Protein AF-A0A0F5VK38-F1 (afdb_monomer)

Radius of gyration: 15.48 Å; Cα contacts (8 Å, |Δi|>4): 138; chains: 1; bounding box: 38×26×50 Å

Sequence (100 aa):
SNEKLTSRRQIIAAGGPAANAAAAFSHLGGAARLLTAIGSHPLGLGATADLHRLGVTVADLTPDWAEPPAVSSIMVTASTGERAVASTNATGHRVSPPDD

pLDDT: mean 92.75, std 7.46, range [65.0, 98.69]

Mean predicted aligned error: 3.99 Å

Structure (mmCIF, N/CA/C/O backbone):
data_AF-A0A0F5VK38-F1
#
_entry.id   AF-A0A0F5VK38-F1
#
loop_
_atom_site.group_PDB
_atom_site.id
_atom_site.type_symbol
_atom_site.label_atom_id
_atom_site.label_alt_id
_atom_site.label_comp_id
_atom_site.label_asym_id
_atom_site.label_entity_id
_atom_site.label_seq_id
_atom_site.pdbx_PDB_ins_code
_atom_site.Cartn_x
_atom_site.Cartn_y
_atom_site.Cartn_z
_atom_site.occupancy
_atom_site.B_iso_or_equiv
_atom_site.auth_seq_id
_atom_site.auth_comp_id
_atom_site.auth_asym_id
_atom_site.auth_atom_id
_atom_site.pdbx_PDB_model_num
ATOM 1 N N . SER A 1 1 ? -7.676 14.476 27.945 1.00 73.44 1 SER A N 1
ATOM 2 C CA . SER A 1 1 ? -6.874 13.598 28.824 1.00 73.44 1 SER A CA 1
ATOM 3 C C . SER A 1 1 ? -6.034 12.682 27.954 1.00 73.44 1 SER A C 1
ATOM 5 O O . SER A 1 1 ? -6.420 12.428 26.820 1.00 73.44 1 SER A O 1
ATOM 7 N N . ASN A 1 2 ? -4.895 12.206 28.459 1.00 85.69 2 ASN A N 1
ATOM 8 C CA . ASN A 1 2 ? -4.139 11.139 27.802 1.00 85.69 2 ASN A CA 1
ATOM 9 C C . ASN A 1 2 ? -4.721 9.796 28.248 1.00 85.69 2 ASN A C 1
ATOM 11 O O . ASN A 1 2 ? -4.932 9.599 29.443 1.00 85.69 2 ASN A O 1
ATOM 15 N N . GLU A 1 3 ? -4.961 8.883 27.311 1.00 88.50 3 GLU A N 1
ATOM 16 C CA . GLU A 1 3 ? -5.530 7.565 27.596 1.00 88.50 3 GLU A CA 1
ATOM 17 C C . GLU A 1 3 ? -4.707 6.470 26.922 1.00 88.50 3 GLU A C 1
ATOM 19 O O . GLU A 1 3 ? -4.252 6.615 25.787 1.00 88.50 3 GLU A O 1
ATOM 24 N N . LYS A 1 4 ? -4.507 5.360 27.637 1.00 89.44 4 LYS A N 1
ATOM 25 C CA . LYS A 1 4 ? -3.890 4.155 27.085 1.00 89.44 4 LYS A CA 1
ATOM 26 C C . LYS A 1 4 ? -5.000 3.228 26.608 1.00 89.44 4 LYS A C 1
ATOM 28 O O . LYS A 1 4 ? -5.774 2.729 27.417 1.00 89.44 4 LYS A O 1
ATOM 33 N N . LEU A 1 5 ? -5.039 2.972 25.307 1.00 89.81 5 LEU A N 1
ATOM 34 C CA . LEU A 1 5 ? -6.011 2.078 24.685 1.00 89.81 5 LEU A CA 1
ATOM 35 C C . LEU A 1 5 ? -5.336 0.768 24.264 1.00 89.81 5 LEU A C 1
ATOM 37 O O . LEU A 1 5 ? -4.179 0.759 23.844 1.00 89.81 5 LEU A O 1
ATOM 41 N N . THR A 1 6 ? -6.070 -0.341 24.351 1.00 93.25 6 THR A N 1
ATOM 42 C CA . THR A 1 6 ? -5.641 -1.650 23.837 1.00 93.25 6 THR A CA 1
ATOM 43 C C . THR A 1 6 ? -6.381 -1.945 22.538 1.00 93.25 6 THR A C 1
ATOM 45 O O . THR A 1 6 ? -7.611 -1.907 22.498 1.00 93.25 6 THR A O 1
ATOM 48 N N . SER A 1 7 ? -5.647 -2.243 21.464 1.00 94.50 7 SER A N 1
ATOM 49 C CA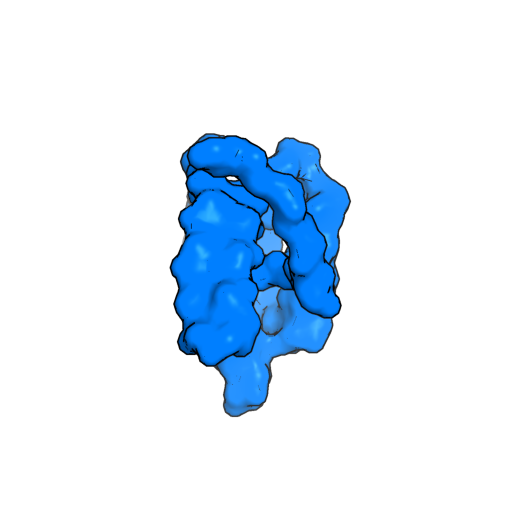 . SER A 1 7 ? -6.246 -2.602 20.177 1.00 94.50 7 SER A CA 1
ATOM 50 C C . SER A 1 7 ? -6.741 -4.052 20.176 1.00 94.50 7 SER A C 1
ATOM 52 O O . SER A 1 7 ? -6.164 -4.931 20.813 1.00 94.50 7 SER A O 1
ATOM 54 N N . ARG A 1 8 ? -7.820 -4.324 19.428 1.00 96.31 8 ARG A N 1
ATOM 55 C CA . ARG A 1 8 ? -8.334 -5.696 19.229 1.00 96.31 8 ARG A CA 1
ATOM 56 C C . ARG A 1 8 ? -7.462 -6.509 18.271 1.00 96.31 8 ARG A C 1
ATOM 58 O O . ARG A 1 8 ? -7.432 -7.731 18.347 1.00 96.31 8 ARG A O 1
ATOM 65 N N . ARG A 1 9 ? -6.814 -5.826 17.325 1.00 96.75 9 ARG A N 1
ATOM 66 C CA . ARG A 1 9 ? -5.956 -6.399 16.288 1.00 96.75 9 ARG A CA 1
ATOM 67 C C . ARG A 1 9 ? -4.951 -5.346 15.831 1.00 96.75 9 ARG A C 1
ATOM 69 O O . ARG A 1 9 ? -5.259 -4.155 15.840 1.00 96.75 9 ARG A O 1
ATOM 76 N N . GLN A 1 10 ? -3.791 -5.806 15.377 1.00 96.69 10 GLN A N 1
ATOM 77 C CA . GLN A 1 10 ? -2.804 -5.006 14.662 1.00 96.69 10 GLN A CA 1
ATOM 78 C C . GLN A 1 10 ? -2.554 -5.614 13.278 1.00 96.69 10 GLN A C 1
ATOM 80 O O . GLN A 1 10 ? -2.560 -6.836 13.121 1.00 96.69 10 GLN A O 1
ATOM 85 N N . ILE A 1 11 ? -2.370 -4.756 12.277 1.00 95.81 11 ILE A N 1
ATOM 86 C CA . ILE A 1 11 ? -2.008 -5.131 10.908 1.00 95.81 11 ILE A CA 1
ATOM 87 C C . ILE A 1 11 ? -0.888 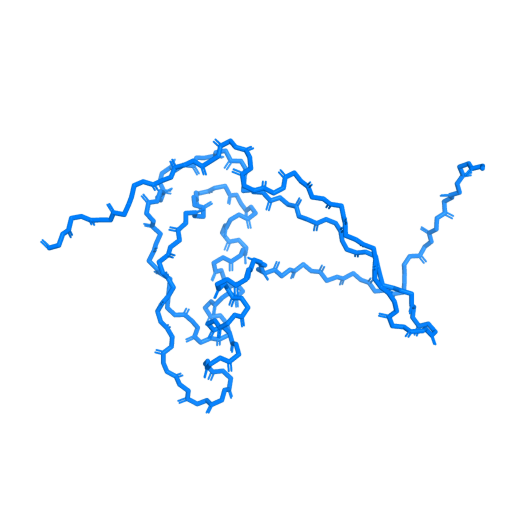-4.194 10.470 1.00 95.81 11 ILE A C 1
ATOM 89 O O . ILE A 1 11 ? -0.948 -2.996 10.744 1.00 95.81 11 ILE A O 1
ATOM 93 N N . ILE A 1 12 ? 0.108 -4.748 9.789 1.00 95.38 12 ILE A N 1
ATOM 94 C CA . ILE A 1 12 ? 1.141 -4.000 9.078 1.00 95.38 12 ILE A CA 1
ATOM 95 C C . ILE A 1 12 ? 0.991 -4.382 7.609 1.00 95.38 12 ILE A C 1
ATOM 97 O O . ILE A 1 12 ? 0.883 -5.568 7.301 1.00 95.38 12 ILE A O 1
ATOM 101 N N . ALA A 1 13 ? 0.915 -3.387 6.734 1.00 96.38 13 ALA A N 1
ATOM 102 C CA . ALA A 1 13 ? 0.696 -3.578 5.308 1.00 96.38 13 ALA A CA 1
ATOM 103 C C . ALA A 1 13 ? 1.379 -2.461 4.518 1.00 96.38 13 ALA A C 1
ATOM 105 O O . ALA A 1 13 ? 1.596 -1.363 5.049 1.00 96.38 13 ALA A O 1
ATOM 106 N N . ALA A 1 14 ? 1.674 -2.734 3.249 1.00 96.31 14 ALA A N 1
ATOM 107 C CA . ALA A 1 14 ? 2.044 -1.688 2.309 1.00 96.31 14 ALA A CA 1
ATOM 108 C C . ALA A 1 14 ? 0.889 -0.683 2.163 1.00 96.31 14 ALA A C 1
ATOM 110 O O . ALA A 1 14 ? -0.289 -1.035 2.247 1.00 96.31 14 ALA A O 1
ATOM 111 N N . GLY A 1 15 ? 1.230 0.588 1.960 1.00 93.56 15 GLY A N 1
ATOM 112 C CA . GLY A 1 15 ? 0.252 1.666 1.884 1.00 93.56 15 GLY A CA 1
ATOM 113 C C . GLY A 1 15 ? 0.618 2.720 0.849 1.00 93.56 15 GLY A C 1
ATOM 114 O O . GLY A 1 15 ? 1.660 2.663 0.204 1.00 93.56 15 GLY A O 1
ATOM 115 N N . GLY A 1 16 ? -0.266 3.703 0.705 1.00 92.94 16 GLY A N 1
ATOM 116 C CA . GLY A 1 16 ? -0.163 4.760 -0.297 1.00 92.94 16 GLY A CA 1
ATOM 117 C C . GLY A 1 16 ? -1.149 4.554 -1.455 1.00 92.94 16 GLY A C 1
ATOM 118 O O . GLY A 1 16 ? -1.493 3.414 -1.775 1.00 92.94 16 GLY A O 1
ATOM 119 N N . PRO A 1 17 ? -1.634 5.637 -2.094 1.00 94.19 17 PRO A N 1
ATOM 120 C CA . PRO A 1 17 ? -2.668 5.535 -3.126 1.00 94.19 17 PRO A CA 1
ATOM 121 C C . PRO A 1 17 ? -2.299 4.598 -4.285 1.00 94.19 17 PRO A C 1
ATOM 123 O O . PRO A 1 17 ? -3.106 3.754 -4.664 1.00 94.19 17 PRO A O 1
ATOM 126 N N . ALA A 1 18 ? -1.068 4.697 -4.801 1.00 95.56 18 ALA A N 1
ATOM 127 C CA . ALA A 1 18 ? -0.604 3.872 -5.917 1.00 95.56 18 ALA A CA 1
ATOM 128 C C . ALA A 1 18 ? -0.458 2.387 -5.539 1.00 95.56 18 ALA A C 1
ATOM 130 O O . ALA A 1 18 ? -0.885 1.517 -6.294 1.00 95.56 18 ALA A O 1
ATOM 131 N N . ALA A 1 19 ? 0.070 2.094 -4.346 1.00 97.00 19 ALA A N 1
ATOM 132 C CA . ALA A 1 19 ? 0.177 0.733 -3.824 1.00 97.00 19 ALA A CA 1
ATOM 133 C C . ALA A 1 19 ? -1.203 0.075 -3.663 1.00 97.00 19 ALA A C 1
ATOM 135 O O . ALA A 1 19 ? -1.419 -1.043 -4.129 1.00 97.00 19 ALA A O 1
ATOM 136 N N . ASN A 1 20 ? -2.165 0.802 -3.085 1.00 97.50 20 ASN A N 1
ATOM 137 C CA . ASN A 1 20 ? -3.536 0.319 -2.918 1.00 97.50 20 ASN A CA 1
ATOM 138 C C . ASN A 1 20 ? -4.227 0.068 -4.267 1.00 97.50 20 ASN A C 1
ATOM 140 O O . ASN A 1 20 ? -4.918 -0.939 -4.419 1.00 97.50 20 ASN A O 1
ATOM 144 N N . ALA A 1 21 ? -4.030 0.952 -5.251 1.00 98.38 21 ALA A N 1
ATOM 145 C CA . ALA A 1 21 ? -4.577 0.777 -6.596 1.00 98.38 21 ALA A CA 1
ATOM 146 C C . ALA A 1 21 ? -3.982 -0.452 -7.305 1.00 98.38 21 ALA A C 1
ATOM 148 O O . ALA A 1 21 ? -4.727 -1.244 -7.878 1.00 98.38 21 ALA A O 1
ATOM 149 N N . ALA A 1 22 ? -2.663 -0.652 -7.217 1.00 98.56 22 ALA A N 1
ATOM 150 C CA . ALA A 1 22 ? -1.983 -1.815 -7.786 1.00 98.56 22 ALA A CA 1
ATOM 151 C C . ALA A 1 22 ? -2.462 -3.133 -7.153 1.00 98.56 22 ALA A C 1
ATOM 153 O O . ALA A 1 22 ? -2.741 -4.100 -7.868 1.00 98.56 22 ALA A O 1
ATOM 154 N N . ALA A 1 23 ? -2.614 -3.161 -5.8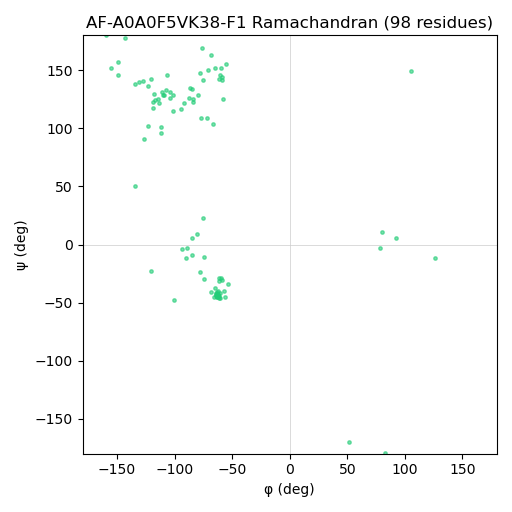26 1.00 98.44 23 ALA A N 1
ATOM 155 C CA . ALA A 1 23 ? -3.151 -4.313 -5.108 1.00 98.44 23 ALA A CA 1
ATOM 156 C C . ALA A 1 23 ? -4.606 -4.611 -5.504 1.00 98.44 23 ALA A C 1
ATOM 158 O O . ALA A 1 23 ? -4.942 -5.761 -5.779 1.00 98.44 23 ALA A O 1
ATOM 159 N N . ALA A 1 24 ? 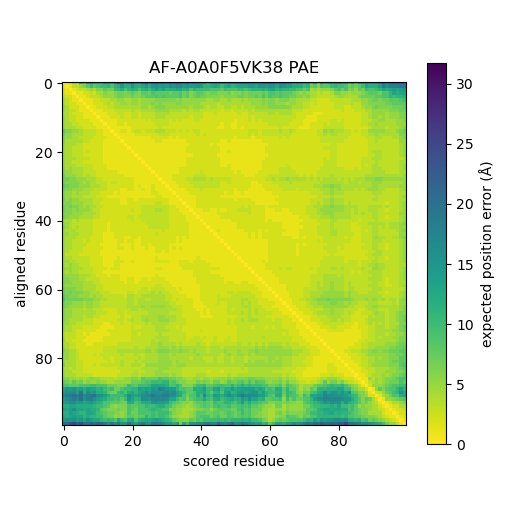-5.460 -3.585 -5.589 1.00 98.56 24 ALA A N 1
ATOM 160 C CA . ALA A 1 24 ? -6.850 -3.747 -6.013 1.00 98.56 24 ALA A CA 1
ATOM 161 C C . ALA A 1 24 ? -6.952 -4.257 -7.459 1.00 98.56 24 ALA A C 1
ATOM 163 O O . ALA A 1 24 ? -7.697 -5.196 -7.726 1.00 98.56 24 ALA A O 1
ATOM 164 N N . PHE A 1 25 ? -6.171 -3.688 -8.382 1.00 98.69 25 PHE A N 1
ATOM 165 C CA . PHE A 1 25 ? -6.133 -4.134 -9.775 1.00 98.69 25 PHE A CA 1
ATOM 166 C C . PHE A 1 25 ? -5.672 -5.592 -9.897 1.00 98.69 25 PHE A C 1
ATOM 168 O O . PHE A 1 25 ? -6.306 -6.375 -10.602 1.00 98.69 25 PHE A O 1
ATOM 175 N N . SER A 1 26 ? -4.625 -5.975 -9.159 1.00 98.38 26 SER A N 1
ATOM 176 C CA . SER A 1 26 ? -4.129 -7.360 -9.140 1.00 98.38 26 SER A CA 1
ATOM 177 C C . SER A 1 26 ? -5.166 -8.326 -8.567 1.00 98.38 26 SER A C 1
ATOM 179 O O . SER A 1 26 ? -5.405 -9.394 -9.126 1.00 98.38 26 SER A O 1
ATOM 181 N N . HIS A 1 27 ? -5.861 -7.927 -7.497 1.00 98.06 27 HIS A N 1
ATOM 182 C CA . HIS A 1 27 ? -6.937 -8.721 -6.902 1.00 98.06 27 HIS A CA 1
ATOM 183 C C . HIS A 1 27 ? -8.110 -8.968 -7.865 1.00 98.06 27 HIS A C 1
ATOM 185 O O . HIS A 1 27 ? -8.741 -10.020 -7.810 1.00 98.06 27 HIS A O 1
ATOM 191 N N . LEU A 1 28 ? -8.383 -8.026 -8.771 1.00 98.31 28 LEU A N 1
ATOM 192 C CA . LEU A 1 28 ? -9.415 -8.148 -9.805 1.00 98.31 28 LEU A CA 1
ATOM 193 C C . LEU A 1 28 ? -8.960 -8.969 -11.031 1.00 98.31 28 LEU A C 1
ATOM 195 O O . LEU A 1 28 ? -9.672 -9.012 -12.032 1.00 98.31 28 LEU A O 1
ATOM 199 N N . GLY A 1 29 ? -7.795 -9.624 -10.964 1.00 97.94 29 GLY A N 1
ATOM 200 C CA . GLY A 1 29 ? -7.243 -10.463 -12.033 1.00 97.94 29 GLY A CA 1
ATOM 201 C C . GLY A 1 29 ? -6.300 -9.734 -12.993 1.00 97.94 29 GLY A C 1
ATOM 202 O O . GLY A 1 29 ? -5.877 -10.317 -13.990 1.00 97.94 29 GLY A O 1
ATOM 203 N N . GLY A 1 30 ? -5.970 -8.470 -12.715 1.00 98.19 30 GLY A N 1
ATOM 204 C CA . GLY A 1 30 ? -4.971 -7.715 -13.464 1.00 98.19 30 GLY A CA 1
ATOM 205 C C . GLY A 1 30 ? -3.531 -8.111 -13.122 1.00 98.19 30 GLY A C 1
ATOM 206 O O . GLY A 1 30 ? -3.264 -8.788 -12.133 1.00 98.19 30 GLY A O 1
ATOM 207 N N . ALA A 1 31 ? -2.583 -7.633 -13.928 1.00 98.06 31 ALA A N 1
ATOM 208 C CA . ALA A 1 31 ? -1.152 -7.732 -13.649 1.00 98.06 31 ALA A CA 1
ATOM 209 C C . ALA A 1 31 ? -0.591 -6.329 -13.375 1.00 98.06 31 ALA A C 1
ATOM 211 O O . ALA A 1 31 ? -0.304 -5.577 -14.309 1.00 98.06 31 ALA A O 1
ATOM 212 N N . ALA A 1 32 ? -0.477 -5.943 -12.101 1.00 98.19 32 ALA A N 1
ATOM 213 C CA . ALA A 1 32 ? 0.037 -4.626 -11.737 1.00 98.19 32 ALA A CA 1
ATOM 214 C C . ALA A 1 32 ? 1.568 -4.617 -11.640 1.00 98.19 32 ALA A C 1
ATOM 216 O O . ALA A 1 32 ? 2.165 -5.462 -10.967 1.00 98.19 32 ALA A O 1
ATOM 217 N N . ARG A 1 33 ? 2.196 -3.589 -12.223 1.00 97.75 33 ARG A N 1
ATOM 218 C CA . ARG A 1 33 ? 3.575 -3.198 -11.914 1.00 97.75 33 ARG A CA 1
ATOM 219 C C . ARG A 1 33 ? 3.574 -1.826 -11.250 1.00 97.75 33 ARG A C 1
ATOM 221 O O . ARG A 1 33 ? 3.089 -0.863 -11.834 1.00 97.75 33 ARG A O 1
ATOM 228 N N . LEU A 1 34 ? 4.109 -1.745 -10.038 1.00 97.12 34 LEU A N 1
ATOM 229 C CA . LEU A 1 34 ? 4.220 -0.511 -9.270 1.00 97.12 34 LEU A CA 1
ATOM 230 C C . LEU A 1 34 ? 5.651 0.024 -9.355 1.00 97.12 34 LEU A C 1
ATOM 232 O O . LEU A 1 34 ? 6.573 -0.604 -8.838 1.00 97.12 34 LEU A O 1
ATOM 236 N N . LEU A 1 35 ? 5.822 1.194 -9.973 1.00 95.12 35 LEU A N 1
ATOM 237 C CA . LEU A 1 35 ? 7.039 1.997 -9.842 1.00 95.12 35 LEU A CA 1
ATOM 238 C C . LEU A 1 35 ? 6.933 2.837 -8.569 1.00 95.12 35 LEU A C 1
ATOM 240 O O . LEU A 1 35 ? 5.944 3.547 -8.371 1.00 95.12 35 LEU A O 1
ATOM 244 N N . THR A 1 36 ? 7.918 2.733 -7.684 1.00 93.25 36 THR A N 1
ATOM 245 C CA . THR A 1 36 ? 7.886 3.401 -6.377 1.00 93.25 36 THR A CA 1
ATOM 246 C C . THR A 1 36 ? 9.292 3.545 -5.789 1.00 93.25 36 THR A C 1
ATOM 248 O O . THR A 1 36 ? 10.266 3.157 -6.421 1.00 93.25 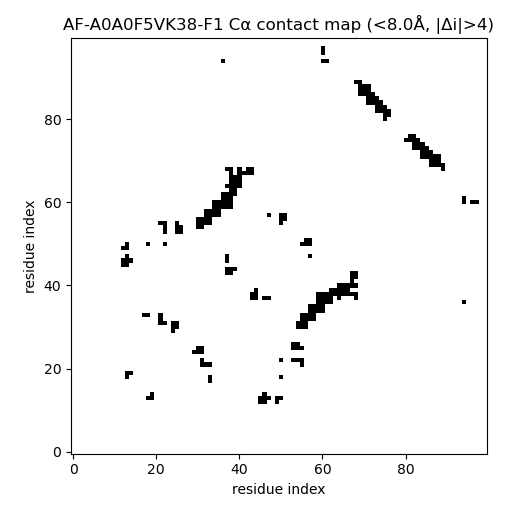36 THR A O 1
ATOM 251 N N . ALA A 1 37 ? 9.396 4.136 -4.604 1.00 92.44 37 ALA A N 1
ATOM 252 C CA . ALA A 1 37 ? 10.638 4.383 -3.884 1.00 92.44 37 ALA A CA 1
ATOM 253 C C . ALA A 1 37 ? 10.511 3.798 -2.475 1.00 92.44 37 ALA A C 1
ATOM 255 O O . ALA A 1 37 ? 9.968 4.450 -1.579 1.00 92.44 37 ALA A O 1
ATOM 256 N N . ILE A 1 38 ? 10.912 2.537 -2.311 1.00 92.69 38 ILE A N 1
ATOM 257 C CA . ILE A 1 38 ? 10.743 1.799 -1.050 1.00 92.69 38 ILE A CA 1
ATOM 258 C C . ILE A 1 38 ? 12.048 1.778 -0.257 1.00 92.69 38 ILE A C 1
ATOM 260 O O . ILE A 1 38 ? 12.033 2.073 0.940 1.00 92.69 38 ILE A O 1
ATOM 264 N N . GLY A 1 39 ? 13.158 1.451 -0.914 1.00 94.06 39 GLY A N 1
ATOM 265 C CA . GLY A 1 39 ? 14.461 1.336 -0.280 1.00 94.06 39 GLY A CA 1
ATOM 266 C C . GLY A 1 39 ? 14.727 0.006 0.414 1.00 94.06 39 GLY A C 1
ATOM 267 O O .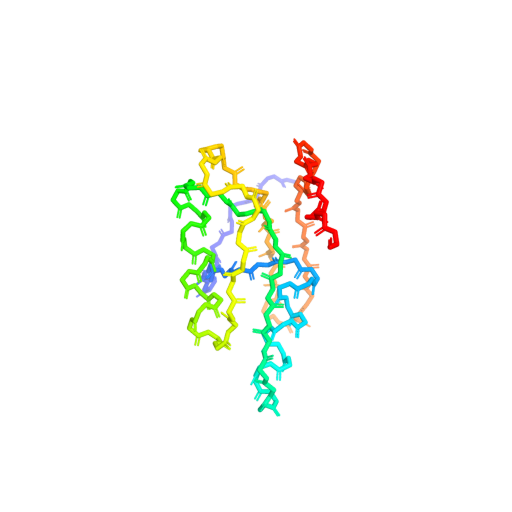 GLY A 1 39 ? 13.909 -0.917 0.435 1.00 94.06 39 GLY A O 1
ATOM 268 N N . SER A 1 40 ? 15.914 -0.078 1.007 1.00 96.31 40 SER A N 1
ATOM 269 C CA . SER A 1 40 ? 16.461 -1.275 1.653 1.00 96.31 40 SER A CA 1
ATOM 270 C C . SER A 1 40 ? 16.184 -1.351 3.155 1.00 96.31 40 SER A C 1
ATOM 272 O O . SER A 1 40 ? 16.507 -2.358 3.791 1.00 96.31 40 SER A O 1
ATOM 274 N N . HIS A 1 41 ? 15.568 -0.323 3.749 1.00 96.44 41 HIS A N 1
ATOM 275 C CA . HIS A 1 41 ? 15.205 -0.345 5.165 1.00 96.44 41 HIS A CA 1
ATOM 276 C C . HIS A 1 41 ? 14.263 -1.532 5.474 1.00 96.44 41 HIS A C 1
ATOM 278 O O . HIS A 1 41 ? 13.337 -1.785 4.699 1.00 96.44 41 HIS A O 1
ATOM 284 N N . PRO A 1 42 ? 14.386 -2.235 6.622 1.00 96.75 42 PRO A N 1
ATOM 285 C CA . PRO A 1 42 ? 13.569 -3.419 6.929 1.00 96.75 42 PRO A CA 1
ATO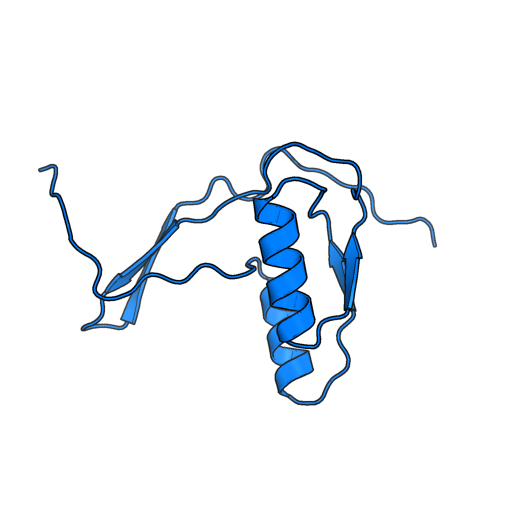M 286 C C . PRO A 1 42 ? 12.047 -3.225 6.824 1.00 96.75 42 PRO A C 1
ATOM 288 O O . PRO A 1 42 ? 11.330 -4.131 6.404 1.00 96.75 42 PRO A O 1
ATOM 291 N N . LEU A 1 43 ? 11.539 -2.034 7.164 1.00 94.81 43 LEU A N 1
ATOM 292 C CA . LEU A 1 43 ? 10.120 -1.695 6.962 1.00 94.81 43 LEU A CA 1
ATOM 293 C C . LEU A 1 43 ? 9.734 -1.649 5.476 1.00 94.81 43 LEU A C 1
ATOM 295 O O . LEU A 1 43 ? 8.641 -2.083 5.117 1.00 94.81 43 LEU A O 1
ATOM 299 N N . GLY A 1 44 ? 10.632 -1.154 4.622 1.00 94.75 44 GLY A N 1
ATOM 300 C CA . GLY A 1 44 ? 10.465 -1.161 3.174 1.00 94.75 44 GLY A CA 1
ATOM 301 C C . GLY A 1 44 ? 10.465 -2.583 2.620 1.00 94.75 44 GLY A C 1
ATOM 302 O O . GLY A 1 44 ? 9.548 -2.954 1.893 1.00 94.75 44 GLY A O 1
ATOM 303 N N . LEU A 1 45 ? 11.396 -3.432 3.070 1.00 95.69 45 LEU A N 1
ATOM 304 C CA . LEU A 1 45 ? 11.418 -4.854 2.697 1.00 95.69 45 LEU A CA 1
ATOM 305 C C . LEU A 1 45 ? 10.105 -5.569 3.062 1.00 95.69 45 LEU A C 1
ATOM 307 O O . LEU A 1 45 ? 9.589 -6.361 2.272 1.00 95.69 45 LEU A O 1
ATOM 311 N N . GLY A 1 46 ? 9.530 -5.251 4.227 1.00 97.00 46 GLY A N 1
ATOM 312 C CA . GLY A 1 46 ? 8.208 -5.735 4.628 1.00 97.00 46 GLY A CA 1
ATOM 313 C C . GLY A 1 46 ? 7.086 -5.268 3.694 1.00 97.00 46 GLY A C 1
ATOM 314 O O . GLY A 1 46 ? 6.232 -6.072 3.318 1.00 97.00 46 GLY A O 1
ATOM 315 N N . ALA A 1 47 ? 7.106 -4.001 3.271 1.00 96.44 47 ALA A N 1
ATOM 316 C CA . ALA A 1 47 ? 6.148 -3.471 2.300 1.00 96.44 47 ALA A CA 1
ATOM 317 C C . ALA A 1 47 ? 6.288 -4.146 0.922 1.00 96.44 47 ALA A C 1
ATOM 319 O O . ALA A 1 47 ? 5.281 -4.534 0.330 1.00 96.44 47 ALA A O 1
ATOM 320 N N . THR A 1 48 ? 7.514 -4.361 0.437 1.00 97.19 48 THR A N 1
ATOM 321 C CA . THR A 1 48 ? 7.781 -5.088 -0.817 1.00 97.19 48 THR A CA 1
ATOM 322 C C . THR A 1 48 ? 7.260 -6.522 -0.753 1.00 97.19 48 THR A C 1
ATOM 324 O O . THR A 1 48 ? 6.577 -6.975 -1.672 1.00 97.19 48 THR A O 1
ATOM 327 N N . ALA A 1 49 ? 7.518 -7.232 0.349 1.00 97.88 49 ALA A N 1
ATOM 328 C CA . ALA A 1 49 ? 7.017 -8.590 0.544 1.00 97.88 49 ALA A CA 1
ATOM 329 C C . ALA A 1 49 ? 5.479 -8.648 0.565 1.00 97.88 49 ALA A C 1
ATOM 331 O O . ALA A 1 49 ? 4.888 -9.554 -0.027 1.00 97.88 49 ALA A O 1
ATOM 332 N N . ASP A 1 50 ? 4.823 -7.674 1.203 1.00 98.19 50 ASP A N 1
ATOM 333 C CA . ASP A 1 50 ? 3.362 -7.578 1.222 1.00 98.19 50 ASP A CA 1
ATOM 334 C C . ASP A 1 50 ? 2.782 -7.327 -0.180 1.00 98.19 50 ASP A C 1
ATOM 336 O O . ASP A 1 50 ? 1.843 -8.008 -0.591 1.00 98.19 50 ASP A O 1
ATOM 340 N N . LEU A 1 51 ? 3.388 -6.426 -0.960 1.00 98.25 51 LEU A N 1
ATOM 341 C CA . LEU A 1 51 ? 2.996 -6.160 -2.349 1.00 98.25 51 LEU A CA 1
ATOM 342 C C . LEU A 1 51 ? 3.166 -7.389 -3.250 1.00 98.25 51 LEU A C 1
ATOM 344 O O . LEU A 1 51 ? 2.248 -7.730 -3.998 1.00 98.25 51 LEU A O 1
ATOM 348 N N . HIS A 1 52 ? 4.290 -8.101 -3.136 1.00 98.19 52 HIS A N 1
ATOM 349 C CA . HIS A 1 52 ? 4.519 -9.341 -3.884 1.00 98.19 52 HIS A CA 1
ATOM 350 C C . HIS A 1 52 ? 3.476 -10.412 -3.543 1.00 98.19 52 HIS A C 1
ATOM 352 O O . HIS A 1 52 ? 2.940 -11.067 -4.436 1.00 98.19 52 HIS A O 1
ATOM 358 N N . ARG A 1 53 ? 3.124 -10.553 -2.258 1.00 98.19 53 ARG A N 1
ATOM 359 C CA . ARG A 1 53 ? 2.059 -11.464 -1.805 1.00 98.19 53 ARG A CA 1
ATOM 360 C C . ARG A 1 53 ? 0.691 -11.101 -2.397 1.00 98.19 53 ARG A C 1
ATOM 362 O O . ARG A 1 53 ? -0.146 -11.983 -2.570 1.00 98.19 53 ARG A O 1
ATOM 369 N N . LEU A 1 54 ? 0.458 -9.825 -2.703 1.00 98.25 54 LEU A N 1
ATOM 370 C CA . LEU A 1 54 ? -0.756 -9.322 -3.354 1.00 98.25 54 LEU A CA 1
ATOM 371 C C . LEU A 1 54 ? -0.711 -9.415 -4.892 1.00 98.25 54 LEU A C 1
ATOM 373 O O . LEU A 1 54 ? -1.636 -8.945 -5.551 1.00 98.25 54 LEU A O 1
ATOM 377 N N . GLY A 1 55 ? 0.333 -10.018 -5.471 1.00 98.06 55 GLY A N 1
ATOM 378 C CA . GLY A 1 55 ? 0.485 -10.179 -6.920 1.00 98.06 55 GLY A CA 1
ATOM 379 C C . GLY A 1 55 ? 0.997 -8.932 -7.646 1.00 98.06 55 GLY A C 1
ATOM 380 O O . GLY A 1 55 ? 0.981 -8.892 -8.874 1.00 98.06 55 GLY A O 1
ATOM 381 N N . VAL A 1 56 ? 1.466 -7.919 -6.911 1.00 98.69 56 VAL A N 1
ATOM 382 C CA . VAL A 1 56 ? 2.024 -6.693 -7.492 1.00 98.69 56 VAL A CA 1
ATOM 383 C C . VAL A 1 56 ? 3.512 -6.891 -7.763 1.00 98.69 56 VAL A C 1
ATOM 385 O O . VAL A 1 56 ? 4.274 -7.211 -6.854 1.00 98.69 56 VAL A O 1
ATOM 388 N N . THR A 1 57 ? 3.950 -6.642 -8.997 1.00 98.25 57 THR A N 1
ATOM 389 C CA . THR A 1 57 ? 5.383 -6.554 -9.321 1.00 98.25 57 THR A CA 1
ATOM 390 C C . THR A 1 57 ? 5.908 -5.182 -8.916 1.00 98.25 57 THR A C 1
ATOM 392 O O . THR A 1 57 ? 5.341 -4.169 -9.325 1.00 98.25 57 THR A O 1
ATOM 395 N N . VAL A 1 58 ? 6.999 -5.116 -8.156 1.00 97.19 58 VAL A N 1
ATOM 396 C CA . VAL A 1 58 ? 7.574 -3.842 -7.705 1.00 97.19 58 VAL A CA 1
ATOM 397 C C . VAL A 1 58 ? 8.828 -3.496 -8.506 1.00 97.19 58 VAL A C 1
ATOM 399 O O . VAL A 1 58 ? 9.719 -4.323 -8.680 1.00 97.19 58 VAL A O 1
ATOM 402 N N . ALA A 1 59 ? 8.893 -2.257 -8.990 1.00 95.75 59 ALA A N 1
ATOM 403 C CA . ALA A 1 59 ? 10.105 -1.629 -9.499 1.00 95.75 59 ALA A CA 1
ATOM 404 C C . ALA A 1 59 ? 10.498 -0.499 -8.540 1.00 95.75 59 ALA A C 1
ATOM 406 O O . ALA A 1 59 ? 9.888 0.572 -8.553 1.00 95.75 59 ALA A O 1
ATOM 407 N N . ASP A 1 60 ? 11.480 -0.777 -7.685 1.00 94.25 60 ASP A N 1
ATOM 408 C CA . ASP A 1 60 ? 12.002 0.195 -6.730 1.00 94.25 60 ASP A CA 1
ATOM 409 C C . ASP A 1 60 ? 13.053 1.085 -7.400 1.00 94.25 60 ASP A C 1
ATOM 411 O O . ASP A 1 60 ? 14.038 0.596 -7.954 1.00 94.25 60 ASP A O 1
ATOM 415 N N . LEU A 1 61 ? 12.819 2.391 -7.361 1.00 93.50 61 LEU A N 1
ATOM 416 C CA . LEU A 1 61 ? 13.685 3.418 -7.934 1.00 93.50 61 LEU A CA 1
ATOM 417 C C . LEU A 1 61 ? 14.810 3.836 -6.982 1.00 93.50 61 LEU A C 1
ATOM 419 O O . LEU A 1 61 ? 15.708 4.576 -7.379 1.00 93.50 61 LEU A O 1
ATOM 423 N N . THR A 1 62 ? 14.767 3.385 -5.729 1.00 92.81 62 THR A N 1
ATOM 424 C CA . THR A 1 62 ? 15.755 3.738 -4.706 1.00 92.81 62 THR A CA 1
ATOM 425 C C . THR A 1 62 ? 16.229 2.516 -3.917 1.00 92.81 62 THR A C 1
ATOM 427 O O . THR A 1 62 ? 16.219 2.576 -2.692 1.00 92.81 62 THR A O 1
ATOM 430 N N . PRO A 1 63 ? 16.658 1.410 -4.556 1.00 93.94 63 PRO A N 1
ATOM 431 C CA . PRO A 1 63 ? 16.907 0.136 -3.869 1.00 93.94 63 PRO A CA 1
ATOM 432 C C . PRO A 1 63 ? 17.973 0.223 -2.766 1.00 93.94 63 PRO A C 1
ATOM 434 O O . PRO A 1 63 ? 17.892 -0.501 -1.780 1.00 93.94 63 PRO A O 1
ATOM 437 N N . ASP A 1 64 ? 18.936 1.139 -2.887 1.00 93.38 64 ASP A N 1
ATOM 438 C CA . ASP A 1 64 ? 20.020 1.316 -1.912 1.00 93.38 64 ASP A CA 1
ATOM 439 C C . ASP A 1 64 ? 19.674 2.299 -0.777 1.00 93.38 64 ASP A C 1
ATOM 441 O O . ASP A 1 64 ? 20.467 2.499 0.143 1.00 93.38 64 ASP A O 1
ATOM 445 N N . TRP A 1 65 ? 18.491 2.920 -0.809 1.00 92.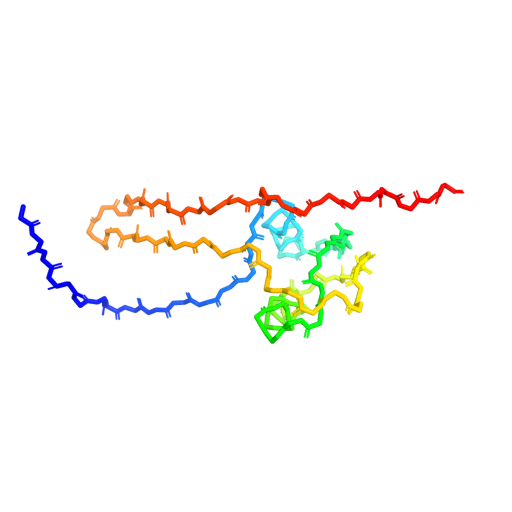06 65 TRP A N 1
ATOM 446 C CA . TRP A 1 65 ? 18.081 3.911 0.185 1.00 92.06 65 TRP A CA 1
ATOM 447 C C . TRP A 1 65 ? 17.767 3.248 1.530 1.00 92.06 65 TRP A C 1
ATOM 449 O O . TRP A 1 65 ? 16.760 2.557 1.680 1.00 92.06 65 TRP A O 1
ATOM 459 N N . ALA A 1 66 ? 18.638 3.466 2.513 1.00 94.25 66 ALA A N 1
ATOM 460 C CA . ALA A 1 66 ? 18.583 2.780 3.803 1.00 94.25 66 ALA A CA 1
ATOM 461 C C . ALA A 1 66 ? 17.730 3.490 4.872 1.00 94.25 66 ALA A C 1
ATOM 463 O O . ALA A 1 66 ? 17.448 2.890 5.910 1.00 94.25 66 ALA A O 1
ATOM 464 N N . GLU A 1 67 ? 17.314 4.743 4.650 1.00 91.62 67 GLU A N 1
ATOM 465 C CA . GLU A 1 67 ? 16.445 5.456 5.598 1.00 91.62 67 GLU A CA 1
ATOM 466 C C . GLU A 1 67 ? 15.023 4.871 5.587 1.00 91.62 67 GLU A C 1
ATOM 468 O O . GLU A 1 67 ? 14.566 4.362 4.557 1.00 91.62 67 GLU A O 1
ATOM 473 N N . PRO A 1 68 ? 14.294 4.936 6.714 1.00 90.25 68 PRO A N 1
ATOM 474 C CA . PRO A 1 68 ? 12.961 4.361 6.809 1.00 90.25 68 PRO A CA 1
ATOM 475 C C . PRO A 1 68 ? 11.978 4.998 5.813 1.00 90.25 68 PRO A C 1
ATOM 477 O O . PRO A 1 68 ? 11.993 6.217 5.632 1.00 90.25 68 PRO A O 1
ATOM 480 N N . PRO A 1 69 ? 11.067 4.205 5.214 1.00 90.56 69 PRO A N 1
ATOM 481 C CA . PRO A 1 69 ? 9.984 4.755 4.414 1.00 90.56 69 PRO A CA 1
ATOM 482 C C . PRO A 1 69 ? 8.993 5.513 5.305 1.00 90.56 69 PRO A C 1
ATOM 484 O O . PRO A 1 69 ? 8.912 5.293 6.516 1.00 90.56 69 PRO A O 1
ATOM 487 N N . ALA A 1 70 ? 8.164 6.356 4.689 1.00 90.00 70 ALA A N 1
ATOM 488 C CA . ALA A 1 70 ? 7.068 7.016 5.387 1.00 90.00 70 ALA A CA 1
ATOM 489 C C . ALA A 1 70 ? 6.106 5.991 6.017 1.00 90.00 70 ALA A C 1
ATOM 491 O O . ALA A 1 70 ? 5.543 5.138 5.327 1.00 90.00 70 ALA A O 1
ATOM 492 N N . VAL A 1 71 ? 5.866 6.112 7.325 1.00 92.06 71 VAL A N 1
ATOM 493 C CA . VAL A 1 71 ? 4.933 5.253 8.068 1.00 92.06 71 VAL A CA 1
ATOM 494 C C . VAL A 1 71 ? 3.678 6.042 8.417 1.00 92.06 71 VAL A C 1
ATOM 496 O O . VAL A 1 71 ? 3.742 7.161 8.925 1.00 92.06 71 VAL A O 1
ATOM 499 N N . SER A 1 72 ? 2.519 5.437 8.163 1.00 93.69 72 SER A N 1
ATOM 500 C CA . SER A 1 72 ? 1.227 5.977 8.586 1.00 93.69 72 SER A CA 1
ATOM 501 C C . SER A 1 72 ? 0.645 5.115 9.700 1.00 93.69 72 SER A C 1
ATOM 503 O O . SER A 1 72 ? 0.515 3.902 9.545 1.00 93.69 72 SER A O 1
ATOM 505 N N . SER A 1 73 ? 0.245 5.746 10.798 1.00 95.25 73 SER A N 1
ATOM 506 C CA . SER A 1 73 ? -0.508 5.110 11.877 1.00 95.25 73 SER A CA 1
ATOM 507 C C . SER A 1 73 ? -1.997 5.293 11.623 1.00 95.25 73 SER A C 1
ATOM 509 O O . SER A 1 73 ? -2.477 6.422 11.511 1.00 95.25 73 SER A O 1
ATOM 511 N N . ILE A 1 74 ? -2.731 4.184 11.529 1.00 95.81 74 ILE A N 1
ATOM 512 C CA . ILE A 1 74 ? -4.172 4.182 11.268 1.00 95.81 74 ILE A CA 1
ATOM 513 C C . ILE A 1 74 ? -4.886 3.522 12.443 1.00 95.81 74 ILE A C 1
ATOM 515 O O . ILE A 1 74 ? -4.688 2.338 12.711 1.00 95.81 74 ILE A O 1
ATOM 519 N N . MET A 1 75 ? -5.740 4.282 13.125 1.00 96.44 75 MET A N 1
ATOM 520 C CA . MET A 1 75 ? -6.658 3.749 14.131 1.00 96.44 75 MET A CA 1
ATOM 521 C C . MET A 1 75 ? -8.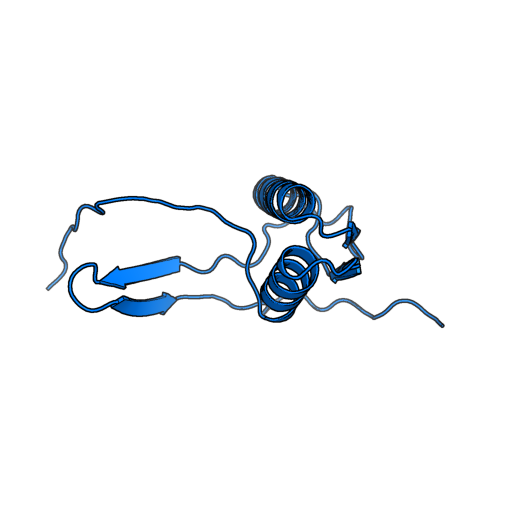043 3.622 13.517 1.00 96.44 75 MET A C 1
ATOM 523 O O . MET A 1 75 ? -8.545 4.587 12.948 1.00 96.44 75 MET A O 1
ATOM 527 N N . VAL A 1 76 ? -8.653 2.443 13.639 1.00 97.00 76 VAL A N 1
ATOM 528 C CA . VAL A 1 76 ? -10.014 2.174 13.161 1.00 97.00 76 VAL A CA 1
ATOM 529 C C . VAL A 1 76 ? -10.900 1.824 14.349 1.00 97.00 76 VAL A C 1
ATOM 531 O O . VAL A 1 76 ? -10.604 0.891 15.103 1.00 97.00 76 VAL A O 1
ATOM 534 N N . THR A 1 77 ? -11.997 2.556 14.508 1.00 96.06 77 THR A N 1
ATOM 535 C CA . THR A 1 77 ? -12.981 2.315 15.564 1.00 96.06 77 THR A CA 1
ATOM 536 C C . THR A 1 77 ? -13.842 1.119 15.188 1.00 96.06 77 THR A C 1
ATOM 538 O O . THR A 1 77 ? -14.669 1.193 14.287 1.00 96.06 77 THR A O 1
ATOM 541 N N . ALA A 1 78 ? -13.666 -0.003 15.888 1.00 95.12 78 ALA A N 1
ATOM 542 C CA . ALA A 1 78 ? -14.273 -1.279 15.501 1.00 95.12 78 ALA A CA 1
ATOM 543 C C . ALA A 1 78 ? -15.812 -1.262 15.421 1.00 95.12 78 ALA A C 1
ATOM 545 O O . ALA A 1 78 ? -16.377 -2.016 14.639 1.00 95.12 78 ALA A O 1
ATOM 546 N N . SER A 1 79 ? -16.490 -0.438 16.226 1.00 96.31 79 SER A N 1
ATOM 547 C CA . SER A 1 79 ? -17.956 -0.348 16.238 1.00 96.31 79 SER A CA 1
ATOM 548 C C . SER A 1 79 ? -18.536 0.468 15.083 1.00 96.31 79 SER A C 1
ATOM 550 O O . SER A 1 79 ? -19.699 0.269 14.750 1.00 96.31 79 SER A O 1
ATOM 552 N N . THR A 1 80 ? -17.761 1.381 14.491 1.00 97.44 80 THR A N 1
ATOM 553 C CA . THR A 1 80 ? -18.258 2.325 13.474 1.00 97.44 80 THR A CA 1
ATOM 554 C C . THR A 1 80 ? -17.551 2.206 12.128 1.00 97.44 80 THR A C 1
ATOM 556 O O . THR A 1 80 ? -18.107 2.609 11.116 1.00 97.44 80 THR A O 1
ATOM 559 N N . GLY A 1 81 ? -16.329 1.673 12.093 1.00 96.75 81 GLY A N 1
ATOM 560 C CA . GLY A 1 81 ? -15.475 1.669 10.904 1.00 96.75 81 GLY A CA 1
ATOM 561 C C . GLY A 1 81 ? -14.775 3.004 10.625 1.00 96.75 81 GLY A C 1
ATOM 562 O O . GLY A 1 81 ? -13.958 3.070 9.708 1.00 96.75 81 GLY A O 1
ATOM 563 N N . GLU A 1 82 ? -15.039 4.044 11.423 1.00 97.81 82 GLU A N 1
ATOM 564 C CA . GLU A 1 82 ? -14.355 5.337 11.317 1.00 97.81 82 GLU A CA 1
ATOM 565 C C . GLU A 1 82 ? -12.849 5.178 11.509 1.00 97.81 82 GLU A C 1
ATOM 567 O O . GLU A 1 82 ? -12.400 4.375 12.336 1.00 97.81 82 GLU A O 1
ATOM 572 N N . ARG A 1 83 ? -12.065 5.970 10.769 1.00 96.31 83 ARG A N 1
ATOM 573 C CA . ARG A 1 83 ? -10.603 5.912 10.833 1.00 96.31 83 ARG A CA 1
ATOM 574 C C . ARG A 1 83 ? -9.962 7.270 11.083 1.00 96.31 83 ARG A C 1
ATOM 576 O O . ARG A 1 83 ? -10.328 8.263 10.463 1.00 96.31 83 ARG A O 1
ATOM 583 N N . ALA A 1 84 ? -8.924 7.270 11.910 1.00 95.56 84 ALA A N 1
ATOM 584 C CA . ALA A 1 84 ? -7.989 8.377 12.062 1.00 95.56 84 ALA A CA 1
ATOM 585 C C . ALA A 1 84 ? -6.626 7.964 11.499 1.00 95.56 84 ALA A C 1
ATOM 587 O O . ALA A 1 84 ? -6.124 6.885 11.819 1.00 95.56 84 ALA A O 1
ATOM 588 N N . VAL A 1 85 ? -6.034 8.816 10.660 1.00 94.62 85 VAL A N 1
ATOM 589 C CA . VAL A 1 85 ? -4.734 8.576 10.023 1.00 94.62 85 VAL A CA 1
ATOM 590 C C . VAL A 1 85 ? -3.765 9.667 10.460 1.00 94.62 85 VAL A C 1
ATOM 592 O O . VAL A 1 85 ? -4.027 10.846 10.236 1.00 94.62 85 VAL A O 1
ATOM 595 N N . ALA A 1 86 ? -2.642 9.273 11.050 1.00 93.69 86 ALA A N 1
ATOM 596 C CA . ALA A 1 86 ? -1.513 10.150 11.336 1.00 93.69 86 ALA A CA 1
ATOM 597 C C . ALA A 1 86 ? -0.322 9.701 10.487 1.00 93.69 86 ALA A C 1
ATOM 599 O O . ALA A 1 86 ? 0.054 8.530 10.516 1.00 93.69 86 ALA A O 1
ATOM 600 N N . SER A 1 87 ? 0.253 10.612 9.708 1.00 88.75 87 SER A N 1
ATOM 601 C CA . SER A 1 87 ? 1.341 10.300 8.784 1.00 88.75 87 SER A CA 1
ATOM 602 C C . SER A 1 87 ? 2.261 11.498 8.624 1.00 88.75 87 SER A C 1
ATOM 604 O O . SER A 1 87 ? 1.794 12.637 8.597 1.00 88.75 87 SER A O 1
ATOM 606 N N . THR A 1 88 ? 3.553 11.236 8.451 1.00 85.06 88 THR A N 1
ATOM 607 C CA . THR A 1 88 ? 4.490 12.234 7.920 1.00 85.06 88 THR A CA 1
ATOM 608 C C . THR A 1 88 ? 4.298 12.429 6.417 1.00 85.06 88 THR A C 1
ATOM 610 O O . THR A 1 88 ? 4.837 13.366 5.850 1.00 85.06 88 THR A O 1
ATOM 613 N N . ASN A 1 89 ? 3.517 11.572 5.746 1.00 78.88 89 ASN A N 1
ATOM 614 C CA . ASN A 1 89 ? 3.495 11.439 4.290 1.00 78.88 89 ASN A CA 1
ATOM 615 C C . ASN A 1 89 ? 4.920 11.237 3.729 1.00 78.88 89 ASN A C 1
ATOM 617 O O . ASN A 1 89 ? 5.877 11.014 4.468 1.00 78.88 89 ASN A O 1
ATOM 621 N N . ALA A 1 90 ? 5.079 11.315 2.408 1.00 71.50 90 ALA A N 1
ATOM 622 C CA . ALA A 1 90 ? 6.386 11.255 1.751 1.00 71.50 90 ALA A CA 1
ATOM 623 C C . ALA A 1 90 ? 7.196 12.567 1.888 1.00 71.50 90 ALA A C 1
ATOM 625 O O . ALA A 1 90 ? 8.052 12.856 1.049 1.00 71.50 90 ALA A O 1
ATOM 626 N N . THR A 1 91 ? 6.924 13.405 2.900 1.00 68.00 91 THR A N 1
ATOM 627 C CA . THR A 1 91 ? 7.657 14.664 3.087 1.00 68.00 91 THR A CA 1
ATOM 628 C C . THR A 1 91 ? 9.104 14.339 3.455 1.00 68.00 91 THR A C 1
ATOM 630 O O . THR A 1 91 ? 9.375 13.918 4.574 1.00 68.00 91 THR A O 1
ATOM 633 N N . GLY A 1 92 ? 10.019 14.491 2.497 1.00 65.00 92 GLY A N 1
ATOM 634 C CA . GLY A 1 92 ? 11.438 14.144 2.655 1.00 65.00 92 GLY A CA 1
ATOM 635 C C . GLY A 1 92 ? 11.979 13.193 1.586 1.00 65.00 92 GLY A C 1
ATOM 636 O O . GLY A 1 92 ? 13.192 13.075 1.453 1.00 65.00 92 GLY A O 1
ATOM 637 N N . HIS A 1 93 ? 11.110 12.580 0.775 1.00 71.12 93 HIS A N 1
ATOM 638 C CA . HIS A 1 93 ? 11.513 11.627 -0.259 1.00 71.12 93 HIS A CA 1
ATOM 639 C C . HIS A 1 93 ? 10.998 12.092 -1.623 1.00 71.12 93 HIS A C 1
ATOM 641 O O . HIS A 1 93 ? 9.817 11.953 -1.944 1.00 71.12 93 HIS A O 1
ATOM 647 N N . ARG A 1 94 ? 11.887 12.678 -2.432 1.00 73.31 94 ARG A N 1
ATOM 648 C CA . ARG A 1 94 ? 11.630 12.951 -3.851 1.00 73.31 94 ARG A CA 1
ATOM 649 C C . ARG A 1 94 ? 12.495 12.031 -4.685 1.00 73.31 94 ARG A C 1
ATOM 651 O O . ARG A 1 94 ? 13.707 12.002 -4.508 1.00 73.31 94 ARG A O 1
ATOM 658 N N . VAL A 1 95 ? 11.859 11.341 -5.617 1.00 82.00 95 VAL A N 1
ATOM 659 C CA . VAL A 1 95 ? 12.529 10.474 -6.578 1.00 82.00 95 VAL A CA 1
ATOM 660 C C . VAL A 1 95 ? 12.150 10.941 -7.969 1.00 82.00 95 VAL A C 1
ATOM 662 O O . VAL A 1 95 ? 10.997 11.308 -8.210 1.00 82.00 95 VAL A O 1
ATOM 665 N N . SER A 1 96 ? 13.138 11.004 -8.853 1.00 83.69 96 SER A N 1
ATOM 666 C CA . SER A 1 96 ? 12.907 11.318 -10.256 1.00 83.69 96 SER A CA 1
ATOM 667 C C . SER A 1 96 ? 12.317 10.093 -10.953 1.00 83.69 96 SER A C 1
ATOM 669 O O . SER A 1 96 ? 12.729 8.972 -10.644 1.00 83.69 96 SER A O 1
ATOM 671 N N . PRO A 1 97 ? 11.358 10.270 -11.875 1.00 79.94 97 PRO A N 1
ATOM 672 C CA . PRO A 1 97 ? 10.966 9.170 -12.743 1.00 79.94 97 PRO A CA 1
ATOM 673 C C . PRO A 1 97 ? 12.186 8.694 -13.560 1.00 79.94 97 PRO A C 1
ATOM 675 O O . PRO A 1 97 ? 13.093 9.498 -13.796 1.00 79.94 97 PRO A O 1
ATOM 678 N N . PRO A 1 98 ? 12.227 7.414 -13.969 1.00 80.50 98 PRO A N 1
ATOM 679 C CA . PRO A 1 98 ? 13.193 6.942 -14.957 1.00 80.50 98 PRO A CA 1
ATOM 680 C C . PRO A 1 98 ? 13.108 7.757 -16.252 1.00 80.50 98 PRO A C 1
ATOM 682 O O . PRO A 1 98 ? 12.047 8.302 -16.559 1.00 80.50 98 PRO A O 1
ATOM 685 N N . ASP A 1 99 ? 14.206 7.792 -17.006 1.00 84.00 99 ASP A N 1
ATOM 686 C CA . ASP A 1 99 ? 14.197 8.287 -18.384 1.00 84.00 99 ASP A CA 1
ATOM 687 C C . ASP A 1 99 ? 13.335 7.368 -19.279 1.00 84.00 99 ASP A C 1
ATOM 689 O O . ASP A 1 99 ? 13.189 6.176 -18.983 1.00 84.00 99 ASP A O 1
ATOM 693 N N . ASP A 1 100 ? 12.765 7.937 -20.347 1.00 72.75 100 ASP A N 1
ATOM 694 C CA . ASP A 1 100 ? 11.950 7.225 -21.350 1.00 72.75 100 ASP A CA 1
ATOM 695 C C . ASP A 1 100 ? 12.779 6.292 -22.255 1.00 72.75 100 ASP A C 1
ATOM 697 O O . ASP A 1 100 ? 13.893 6.688 -22.681 1.00 72.75 100 ASP A O 1
#

Secondary structure (DSSP, 8-state):
-------S-------SHHHHHHHHHHHTT---EEEE---SSHHHHHHHHHHHHTT-EEEES-TT--SPPP-EEEEE-TTT--EEEEE-TTTT---PPPP-

Foldseek 3Di:
DDDDDDDPDDDQEADDPQLVVQLVCVVVVHQAEDEEAQEDAPSSVVHCVRSVVSNYHYDHQHHHDHDHAKDKDWDADPVPRDIDIDTPPRVPDDDDDDDD

Solvent-accessible surface area (backbone atoms only — not comparable to full-atom values): 6325 Å² total; per-residue (Å²): 132,92,79,90,80,84,76,97,76,87,85,88,74,60,69,57,73,68,53,50,50,31,37,52,44,17,71,73,72,44,85,26,73,46,79,47,73,42,22,56,15,70,71,19,47,51,27,52,52,45,37,47,75,44,54,24,44,77,47,59,78,31,59,82,38,62,63,76,53,71,63,70,51,72,51,65,44,86,92,76,67,51,72,51,79,50,62,70,53,66,77,90,67,86,78,80,80,79,86,133

Nearest PDB structures (foldseek):
  7agh-assembly2_A  TM=8.505E-01  e=2.057E-03  Escherichia coli K-12
  8omg-assembly1_A  TM=7.001E-01  e=7.773E-03  Mus musculus
  9fhd-assembly1_B  TM=6.625E-01  e=8.508E-02  Homo sapiens
  4e69-assembly1_B  TM=5.649E-01  e=7.449E-02  Oceanicola granulosus HTCC2516
  4dc3-assembly2_B  TM=6.193E-01  e=6.249E-01  Schistosoma mansoni